Prot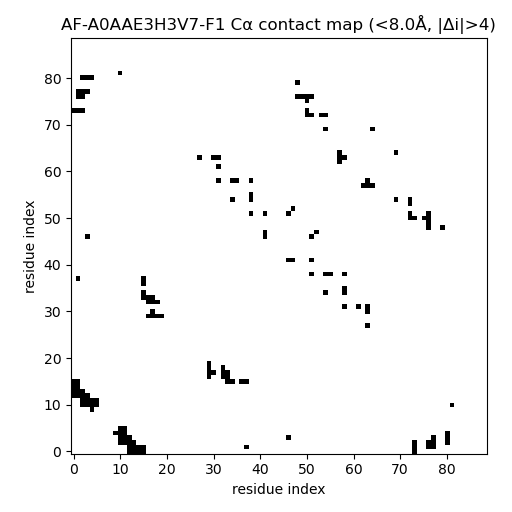ein AF-A0AAE3H3V7-F1 (afdb_monomer)

Sequence (89 aa):
HLTYLNIQNEIWIRHFTSETNDSIANVQGKFAEAAAKAVNYCRQNGLSNSAIAELETYFDTEHYPGLGTVKKLSIKNHLLVLSNFLRNR

Organism: NCBI:txid869394

Solvent-accessible surface area (backbone atoms only — not comparable to full-atom values): 5197 Å² total; per-residue (Å²): 93,46,50,45,69,48,98,83,74,43,86,43,75,47,82,61,69,45,82,81,71,92,59,86,82,55,58,59,60,35,45,51,48,17,43,50,56,47,44,51,50,27,64,77,67,71,58,79,50,81,33,50,54,52,52,42,50,32,53,78,68,75,45,76,77,53,71,69,49,55,52,50,34,32,51,48,30,37,52,51,49,50,52,52,56,63,67,78,104

Secondary structure (DSSP, 8-state):
-EEEE-TTS-EEEE----S--S-SS-HHHHHHHHHHHHHHHHHHTT---HHHHHHHHHHHTT----HHHHHHHHHHHHHHHHHHHHHT-

pLDDT: mean 93.97, std 8.55, range [61.81, 98.75]

Structure (mmCIF, N/CA/C/O backbone):
data_AF-A0AAE3H3V7-F1
#
_entry.id   AF-A0AAE3H3V7-F1
#
loop_
_atom_site.group_PDB
_atom_site.id
_atom_site.type_symbol
_atom_site.label_atom_id
_atom_site.label_alt_id
_atom_site.label_comp_id
_atom_site.label_asym_id
_atom_site.label_entity_id
_atom_site.label_seq_id
_atom_site.pdbx_PDB_ins_code
_atom_site.Cartn_x
_atom_site.Cartn_y
_atom_site.Cartn_z
_atom_site.occupancy
_atom_site.B_iso_or_equiv
_atom_site.auth_seq_id
_atom_site.auth_comp_id
_atom_site.auth_asym_id
_atom_site.auth_atom_id
_atom_site.pdbx_PDB_model_num
ATOM 1 N N . HIS A 1 1 ? 3.020 4.197 3.096 1.00 95.38 1 HIS A N 1
ATOM 2 C CA . HIS A 1 1 ? 2.406 4.172 4.434 1.00 95.38 1 HIS A CA 1
ATOM 3 C C . HIS A 1 1 ? 0.989 3.660 4.281 1.00 95.38 1 HIS A C 1
ATOM 5 O O . HIS A 1 1 ? 0.311 4.066 3.344 1.00 95.38 1 HIS A O 1
ATOM 11 N N . LEU A 1 2 ? 0.557 2.768 5.162 1.00 98.25 2 LEU A N 1
ATOM 12 C CA . LEU A 1 2 ? -0.804 2.251 5.194 1.00 98.25 2 LEU A CA 1
ATOM 13 C C . LEU A 1 2 ? -1.353 2.455 6.603 1.00 98.25 2 LEU A C 1
ATOM 15 O O . LEU A 1 2 ? -0.801 1.918 7.560 1.00 98.25 2 LEU A O 1
ATOM 19 N N . THR A 1 3 ? -2.407 3.252 6.727 1.00 98.62 3 THR A N 1
ATOM 20 C CA . THR A 1 3 ? -3.181 3.399 7.960 1.00 98.62 3 THR A CA 1
ATOM 21 C C . THR A 1 3 ? -4.236 2.299 8.034 1.00 98.62 3 THR A C 1
ATOM 23 O O . THR A 1 3 ? -4.815 1.957 7.004 1.00 98.62 3 THR A O 1
ATOM 26 N N . TYR A 1 4 ? -4.462 1.748 9.224 1.00 98.31 4 TYR A N 1
ATOM 27 C CA . TYR A 1 4 ? -5.467 0.722 9.514 1.00 98.31 4 TYR A CA 1
ATOM 28 C C . TYR A 1 4 ? -5.845 0.768 11.003 1.00 98.31 4 TYR A C 1
ATOM 30 O O . TYR A 1 4 ? -5.148 1.402 11.797 1.00 98.31 4 TYR A O 1
ATOM 38 N N . LEU A 1 5 ? -6.949 0.118 11.375 1.00 96.88 5 LEU A N 1
ATOM 39 C CA . LEU A 1 5 ? -7.317 -0.100 12.775 1.00 96.88 5 LEU A CA 1
ATOM 40 C C . LEU A 1 5 ? -6.752 -1.444 13.232 1.00 96.88 5 LEU A C 1
ATOM 42 O O . LEU A 1 5 ? -6.912 -2.445 12.532 1.00 96.88 5 LEU A O 1
ATOM 46 N N . ASN A 1 6 ? -6.077 -1.468 14.378 1.00 95.12 6 ASN A N 1
ATOM 47 C CA . ASN A 1 6 ? -5.642 -2.723 14.984 1.00 95.12 6 ASN A CA 1
ATOM 48 C C . ASN A 1 6 ? -6.813 -3.429 15.703 1.00 95.12 6 ASN A C 1
ATOM 50 O O . ASN A 1 6 ? -7.926 -2.910 15.793 1.00 95.12 6 ASN A O 1
ATOM 54 N N . ILE A 1 7 ? -6.546 -4.609 16.268 1.00 93.06 7 ILE A N 1
ATOM 55 C CA . ILE A 1 7 ? -7.541 -5.407 17.007 1.00 93.06 7 ILE A CA 1
ATOM 56 C C . ILE A 1 7 ? -8.104 -4.709 18.259 1.00 93.06 7 ILE A C 1
ATOM 58 O O . ILE A 1 7 ? -9.153 -5.101 18.756 1.00 93.06 7 ILE A O 1
ATOM 62 N N . GLN A 1 8 ? -7.418 -3.684 18.768 1.00 94.81 8 GLN A N 1
ATOM 63 C CA . GLN A 1 8 ? -7.820 -2.869 19.918 1.00 94.81 8 GLN A CA 1
ATOM 64 C C . GLN A 1 8 ? -8.521 -1.567 19.492 1.00 94.81 8 GLN A C 1
ATOM 66 O O . GLN A 1 8 ? -8.755 -0.694 20.324 1.00 94.81 8 GLN A O 1
ATOM 71 N N . ASN A 1 9 ? -8.884 -1.435 18.209 1.00 92.25 9 ASN A N 1
ATOM 72 C CA . ASN A 1 9 ? -9.501 -0.240 17.633 1.00 92.25 9 ASN A CA 1
ATOM 73 C C . ASN A 1 9 ? -8.626 1.025 17.766 1.00 92.25 9 ASN A C 1
ATOM 75 O O . ASN A 1 9 ? -9.120 2.143 17.894 1.00 92.25 9 ASN A O 1
ATOM 79 N N . GLU A 1 10 ? -7.309 0.855 17.732 1.00 96.06 10 GLU A N 1
ATOM 80 C CA . GLU A 1 10 ? -6.334 1.938 17.689 1.00 96.06 10 GLU A CA 1
ATOM 81 C C . GLU A 1 10 ? -5.902 2.189 16.244 1.00 96.06 10 GLU A C 1
ATOM 83 O O . GLU A 1 10 ? -5.767 1.264 15.440 1.00 96.06 10 GLU A O 1
ATOM 88 N N . ILE A 1 11 ? -5.624 3.448 15.910 1.00 97.56 11 ILE A N 1
ATOM 89 C CA . ILE A 1 11 ? -5.143 3.823 14.579 1.00 97.56 11 ILE A CA 1
ATOM 90 C C . ILE A 1 11 ? -3.645 3.540 14.490 1.00 97.56 11 ILE A C 1
ATOM 92 O O . ILE A 1 11 ? -2.840 4.174 15.169 1.00 97.56 11 ILE A O 1
ATOM 96 N N . TRP A 1 12 ? -3.269 2.607 13.621 1.00 98.31 12 TRP A N 1
ATOM 97 C CA . TRP A 1 12 ? -1.884 2.219 13.376 1.00 98.31 12 TRP A CA 1
ATOM 98 C C . TRP A 1 12 ? -1.453 2.606 11.963 1.00 98.31 12 TRP A C 1
ATOM 100 O O . TRP A 1 12 ? -2.262 2.674 11.034 1.00 98.31 12 TRP A O 1
ATOM 110 N N . ILE A 1 13 ? -0.152 2.847 11.785 1.00 98.19 13 ILE A N 1
ATOM 111 C CA . ILE A 1 13 ? 0.457 3.100 10.477 1.00 98.19 13 ILE A CA 1
ATOM 112 C C . ILE A 1 13 ? 1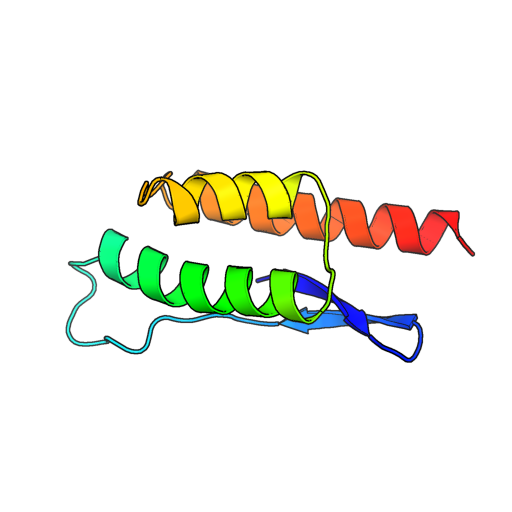.573 2.084 10.256 1.00 98.19 13 ILE A C 1
ATOM 114 O O . ILE A 1 13 ? 2.500 1.977 11.053 1.00 98.19 13 ILE A O 1
ATOM 118 N N . ARG A 1 14 ? 1.500 1.348 9.146 1.00 97.94 14 ARG A N 1
ATOM 119 C CA . ARG A 1 14 ? 2.547 0.423 8.699 1.00 97.94 14 ARG A CA 1
ATOM 120 C C . ARG A 1 14 ? 3.323 1.019 7.530 1.00 97.94 14 ARG A C 1
ATOM 122 O O . ARG A 1 14 ? 2.746 1.595 6.598 1.00 97.94 14 ARG A O 1
ATOM 129 N N . HIS A 1 15 ? 4.645 0.894 7.580 1.00 96.25 15 HIS A N 1
ATOM 130 C CA . HIS A 1 15 ? 5.544 1.311 6.506 1.00 96.25 15 HIS A CA 1
ATOM 131 C C . HIS A 1 15 ? 5.932 0.092 5.670 1.00 96.25 15 HIS A C 1
ATOM 133 O O . HIS A 1 15 ? 6.232 -0.966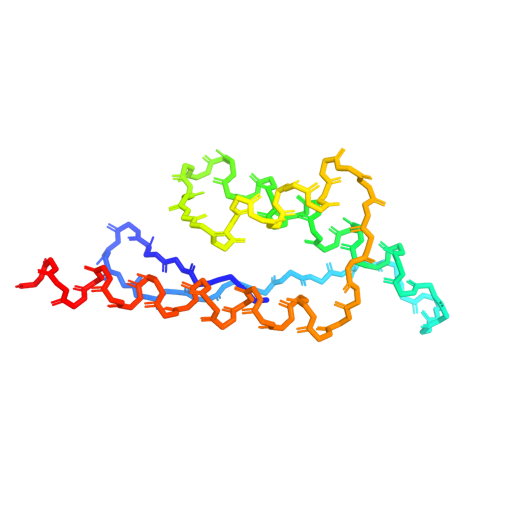 6.216 1.00 96.25 15 HIS A O 1
ATOM 139 N N . PHE A 1 16 ? 5.917 0.255 4.348 1.00 95.69 16 PHE A N 1
ATOM 140 C CA . PHE A 1 16 ? 6.332 -0.765 3.390 1.00 95.69 16 PHE A CA 1
ATOM 141 C C . PHE A 1 16 ? 7.444 -0.180 2.531 1.00 95.69 16 PHE A C 1
ATOM 143 O O . PH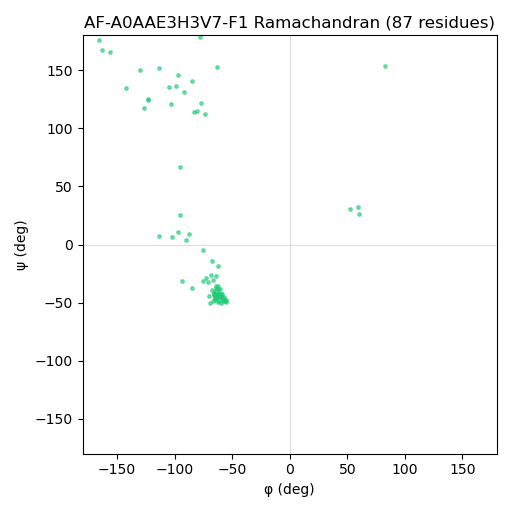E A 1 16 ? 7.273 0.898 1.957 1.00 95.69 16 PHE A O 1
ATOM 150 N N . THR A 1 17 ? 8.573 -0.876 2.480 1.00 92.25 17 THR A N 1
ATOM 151 C CA . THR A 1 17 ? 9.779 -0.474 1.752 1.00 92.25 17 THR A CA 1
ATOM 152 C C . THR A 1 17 ? 10.262 -1.624 0.873 1.00 92.25 17 THR A C 1
ATOM 154 O O . THR A 1 17 ? 10.061 -2.800 1.202 1.00 92.25 17 THR A O 1
ATOM 157 N N . SER A 1 18 ? 10.906 -1.276 -0.240 1.00 89.44 18 SER A N 1
ATOM 158 C CA . SER A 1 18 ? 11.673 -2.220 -1.056 1.00 89.44 18 SER A CA 1
ATOM 159 C C . SER A 1 18 ? 12.853 -2.788 -0.264 1.00 89.44 18 SER A C 1
ATOM 161 O O . SER A 1 18 ? 13.354 -2.137 0.656 1.00 89.44 18 SER A O 1
ATOM 163 N N . GLU A 1 19 ? 13.282 -3.993 -0.614 1.00 82.12 19 GLU A N 1
ATOM 164 C CA . GLU A 1 19 ? 14.507 -4.618 -0.102 1.00 82.12 19 GLU A CA 1
ATOM 165 C C . GLU A 1 19 ? 15.697 -4.353 -1.026 1.00 82.12 19 GLU A C 1
ATOM 167 O O . GLU A 1 19 ? 16.817 -4.182 -0.541 1.00 82.12 19 GLU A O 1
ATOM 172 N N . THR A 1 20 ? 15.468 -4.225 -2.337 1.00 74.38 20 THR A N 1
ATOM 173 C CA . THR A 1 20 ? 16.543 -3.938 -3.290 1.00 74.38 20 THR A CA 1
ATOM 174 C C . THR A 1 20 ? 17.006 -2.483 -3.169 1.00 74.38 20 THR A C 1
ATOM 176 O O . THR A 1 20 ? 16.284 -1.533 -3.490 1.00 74.38 20 THR A O 1
ATOM 179 N N . ASN A 1 21 ? 18.243 -2.301 -2.694 1.00 63.72 21 ASN A N 1
ATOM 180 C CA . ASN A 1 21 ? 18.830 -0.998 -2.359 1.00 63.72 21 ASN A CA 1
ATOM 181 C C . ASN A 1 21 ? 20.013 -0.574 -3.249 1.00 63.72 21 ASN A C 1
ATOM 183 O O . ASN A 1 21 ? 20.596 0.476 -2.995 1.00 63.72 21 ASN A O 1
ATOM 187 N N . ASP A 1 22 ? 20.319 -1.310 -4.321 1.00 61.81 22 ASP A N 1
ATOM 188 C CA . ASP A 1 22 ? 21.561 -1.127 -5.095 1.00 61.81 22 ASP A CA 1
ATOM 189 C C . ASP A 1 22 ? 21.693 0.241 -5.792 1.00 61.81 22 ASP A C 1
ATOM 191 O O . ASP A 1 22 ? 22.800 0.728 -6.007 1.00 61.81 22 ASP A O 1
ATOM 195 N N . SER A 1 23 ? 20.582 0.909 -6.131 1.00 65.12 23 SER A N 1
ATOM 196 C CA . SER A 1 23 ? 20.590 2.311 -6.588 1.00 65.12 23 SER A CA 1
ATOM 197 C C . SER A 1 23 ? 19.200 2.961 -6.526 1.00 65.12 23 SER A C 1
ATOM 199 O O . SER A 1 23 ? 18.184 2.280 -6.370 1.00 65.12 23 SER A O 1
ATOM 201 N N . ILE A 1 24 ? 19.117 4.291 -6.663 1.00 63.53 24 ILE A N 1
ATOM 202 C CA . ILE A 1 24 ? 17.845 5.029 -6.828 1.00 63.53 24 ILE A CA 1
ATOM 203 C C . ILE A 1 24 ? 17.239 4.900 -8.238 1.00 63.53 24 ILE A C 1
ATOM 205 O O . ILE A 1 24 ? 16.140 5.398 -8.464 1.00 63.53 24 ILE A O 1
ATOM 209 N N . ALA A 1 25 ? 17.932 4.249 -9.179 1.00 71.44 25 ALA A N 1
ATOM 210 C CA . ALA A 1 25 ? 17.548 4.239 -10.589 1.00 71.44 25 ALA A CA 1
ATOM 211 C C . ALA A 1 25 ? 16.282 3.409 -10.869 1.00 71.44 25 ALA A C 1
ATOM 213 O O . ALA A 1 25 ? 15.501 3.768 -11.746 1.00 71.44 25 ALA A O 1
ATOM 214 N N . ASN A 1 26 ? 16.040 2.333 -10.108 1.00 83.94 26 ASN A N 1
ATOM 215 C CA . ASN A 1 26 ? 14.909 1.427 -10.339 1.00 83.94 26 ASN A CA 1
ATOM 216 C C . ASN A 1 26 ? 13.684 1.772 -9.471 1.00 83.94 26 ASN A C 1
ATOM 218 O O . ASN A 1 26 ? 13.312 1.030 -8.561 1.00 83.94 26 ASN A O 1
ATOM 222 N N . VAL A 1 27 ? 13.061 2.925 -9.721 1.00 86.69 27 VAL A N 1
ATOM 223 C CA . VAL A 1 27 ? 11.891 3.380 -8.947 1.00 86.69 27 VAL A CA 1
ATOM 224 C C . VAL A 1 27 ? 10.688 2.445 -9.131 1.00 86.69 27 VAL A C 1
ATOM 226 O O . VAL A 1 27 ? 9.976 2.175 -8.163 1.00 86.69 27 VAL A O 1
ATOM 229 N N . GLN A 1 28 ? 10.478 1.919 -10.341 1.00 89.69 28 GLN A N 1
ATOM 230 C CA . GLN A 1 28 ? 9.381 1.002 -10.657 1.00 89.69 28 GLN A CA 1
ATOM 231 C C . GLN A 1 28 ? 9.509 -0.323 -9.897 1.00 89.69 28 GLN A C 1
ATOM 233 O O . GLN A 1 28 ? 8.546 -0.744 -9.261 1.00 89.69 28 GLN A O 1
ATOM 238 N N . GLY A 1 29 ? 10.691 -0.948 -9.899 1.00 90.88 29 GLY A N 1
ATOM 239 C CA . GLY A 1 29 ? 10.928 -2.195 -9.165 1.00 90.88 29 GLY A CA 1
ATOM 240 C C . GLY A 1 29 ? 10.755 -2.017 -7.657 1.00 90.88 29 GLY A C 1
ATOM 241 O O . GLY A 1 29 ? 10.053 -2.791 -7.011 1.00 90.88 29 GLY A O 1
ATOM 242 N N . LYS A 1 30 ? 11.276 -0.913 -7.105 1.00 90.94 30 LYS A N 1
ATOM 243 C CA . LYS A 1 30 ? 11.087 -0.588 -5.684 1.00 90.94 30 LYS A CA 1
ATOM 244 C C . LYS A 1 30 ? 9.621 -0.372 -5.321 1.00 90.94 30 LYS A C 1
ATOM 246 O O . LYS A 1 30 ? 9.187 -0.767 -4.237 1.00 90.94 30 LYS A O 1
ATOM 251 N N . PHE A 1 31 ? 8.854 0.261 -6.211 1.00 93.94 31 PHE A N 1
ATOM 252 C CA . PHE A 1 3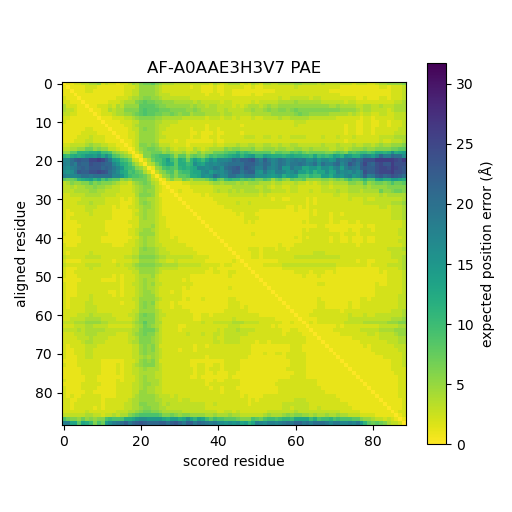1 ? 7.410 0.355 -6.044 1.00 93.94 31 PHE A CA 1
ATOM 253 C C . PHE A 1 31 ? 6.769 -1.030 -6.052 1.00 93.94 31 PHE A C 1
ATOM 255 O O . PHE A 1 31 ? 6.010 -1.310 -5.133 1.00 93.94 31 PHE A O 1
ATOM 262 N N . ALA A 1 32 ? 7.088 -1.886 -7.025 1.00 94.50 32 ALA A N 1
ATOM 263 C CA . ALA A 1 32 ? 6.506 -3.220 -7.137 1.00 94.50 32 ALA A CA 1
ATOM 264 C C . ALA A 1 32 ? 6.736 -4.053 -5.863 1.00 94.50 32 ALA A C 1
ATOM 266 O O . ALA A 1 32 ? 5.785 -4.609 -5.320 1.00 94.50 32 ALA A O 1
ATOM 267 N N . GLU A 1 33 ? 7.953 -4.053 -5.311 1.00 95.44 33 GLU A N 1
ATOM 268 C CA . GLU A 1 33 ? 8.269 -4.740 -4.049 1.00 95.44 33 GLU A CA 1
ATOM 269 C C . GLU A 1 33 ? 7.467 -4.196 -2.860 1.00 95.44 33 GLU A C 1
ATOM 271 O O . GLU A 1 33 ? 6.874 -4.949 -2.082 1.00 95.44 33 GLU A O 1
ATOM 276 N N . ALA A 1 34 ? 7.440 -2.871 -2.695 1.00 96.25 34 ALA A N 1
ATOM 277 C CA . ALA A 1 34 ? 6.721 -2.243 -1.592 1.00 96.25 34 ALA A CA 1
ATOM 278 C C . ALA A 1 34 ? 5.196 -2.414 -1.730 1.00 96.25 34 ALA A C 1
ATOM 280 O O . ALA A 1 34 ? 4.510 -2.650 -0.732 1.00 96.25 34 ALA A O 1
ATOM 281 N N . ALA A 1 35 ? 4.669 -2.317 -2.954 1.00 97.25 35 ALA A N 1
ATOM 282 C CA . ALA A 1 35 ? 3.263 -2.517 -3.280 1.00 97.25 35 ALA A CA 1
ATOM 283 C C . ALA A 1 35 ? 2.847 -3.969 -3.041 1.00 97.25 35 ALA A C 1
ATOM 285 O O . ALA A 1 35 ? 1.828 -4.181 -2.393 1.00 97.25 35 ALA A O 1
ATOM 286 N N . ALA A 1 36 ? 3.666 -4.949 -3.436 1.00 97.94 36 ALA A N 1
ATOM 287 C CA . ALA A 1 36 ? 3.420 -6.365 -3.165 1.00 97.94 36 ALA A CA 1
ATOM 288 C C . ALA A 1 36 ? 3.231 -6.623 -1.666 1.00 97.94 36 ALA A C 1
ATOM 290 O O . ALA A 1 36 ? 2.241 -7.222 -1.247 1.00 97.94 36 ALA A O 1
ATOM 291 N N . LYS A 1 37 ? 4.144 -6.109 -0.830 1.00 98.25 37 LYS A N 1
ATOM 292 C CA . LYS A 1 37 ? 4.048 -6.240 0.634 1.00 98.25 37 LYS A CA 1
ATOM 293 C C . LYS A 1 37 ? 2.785 -5.577 1.185 1.00 98.25 37 LYS A C 1
ATOM 295 O O . LYS A 1 37 ? 2.122 -6.150 2.049 1.00 98.25 37 LYS A O 1
ATOM 300 N N . ALA A 1 38 ? 2.451 -4.384 0.691 1.00 98.25 38 ALA A N 1
ATOM 301 C CA . ALA A 1 38 ? 1.274 -3.642 1.128 1.00 98.25 38 ALA A CA 1
ATOM 302 C C . ALA A 1 38 ? -0.035 -4.345 0.745 1.00 98.25 38 ALA A C 1
ATOM 304 O O . ALA A 1 38 ? -0.899 -4.529 1.598 1.00 98.25 38 ALA A O 1
ATOM 305 N N . VAL A 1 39 ? -0.159 -4.774 -0.511 1.00 98.38 39 VAL A N 1
ATOM 306 C CA . VAL A 1 39 ? -1.338 -5.466 -1.042 1.00 98.38 39 VAL A CA 1
ATOM 307 C C . VAL A 1 39 ? -1.530 -6.816 -0.362 1.00 98.38 39 VAL A C 1
ATOM 309 O O . VAL A 1 39 ? -2.628 -7.109 0.104 1.00 98.38 39 VAL A O 1
ATOM 312 N N . ASN A 1 40 ? -0.465 -7.607 -0.208 1.00 98.50 40 ASN A N 1
ATOM 313 C CA . ASN A 1 40 ? -0.544 -8.882 0.505 1.00 98.50 40 ASN A CA 1
ATOM 314 C C . ASN A 1 40 ? -1.007 -8.690 1.952 1.00 98.50 40 ASN A C 1
ATOM 316 O O . ASN A 1 40 ? -1.871 -9.428 2.420 1.00 98.50 40 ASN A O 1
ATOM 320 N N . TYR A 1 41 ? -0.495 -7.666 2.641 1.00 98.50 41 TYR A N 1
ATOM 321 C CA . TYR A 1 41 ? -0.946 -7.337 3.989 1.00 98.50 41 TYR A CA 1
ATOM 322 C C . TYR A 1 41 ? -2.433 -6.956 4.024 1.00 98.50 41 TYR A C 1
ATOM 324 O O . TYR A 1 41 ? -3.162 -7.455 4.882 1.00 98.50 41 TYR A O 1
ATOM 332 N N . CYS A 1 42 ? -2.902 -6.118 3.092 1.00 98.38 42 CYS A N 1
ATOM 333 C CA . CYS A 1 42 ? -4.317 -5.753 2.998 1.00 98.38 42 CYS A CA 1
ATOM 334 C C . CYS A 1 42 ? -5.207 -6.981 2.779 1.00 98.38 42 CYS A C 1
ATOM 336 O O . CYS A 1 42 ? -6.142 -7.190 3.550 1.00 98.38 42 CYS A O 1
ATOM 338 N N . ARG A 1 43 ? -4.869 -7.827 1.798 1.00 98.12 43 ARG A N 1
ATOM 339 C CA .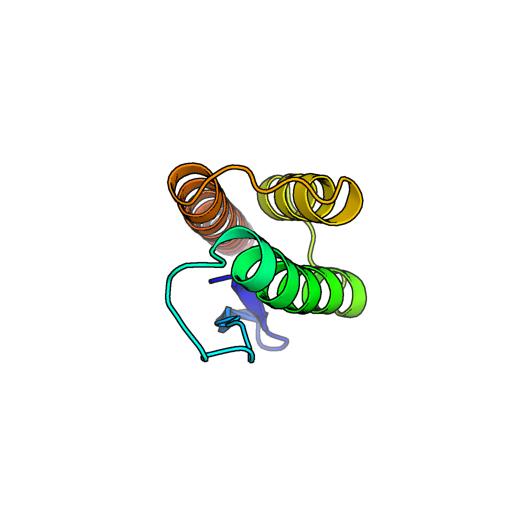 ARG A 1 43 ? -5.612 -9.051 1.462 1.00 98.12 43 ARG A CA 1
ATOM 340 C C . ARG A 1 43 ? -5.685 -10.023 2.639 1.00 98.12 43 ARG A C 1
ATOM 342 O O . ARG A 1 43 ? -6.761 -10.514 2.957 1.00 98.12 43 ARG A O 1
ATOM 349 N N . GLN A 1 44 ? -4.566 -10.254 3.328 1.00 98.12 44 GLN A N 1
ATOM 350 C CA . GLN A 1 44 ? -4.500 -11.163 4.480 1.00 98.12 44 GLN A CA 1
ATOM 351 C C . GLN A 1 44 ? -5.304 -10.673 5.690 1.00 98.12 44 GLN A C 1
ATOM 353 O O . GLN A 1 44 ? -5.800 -11.488 6.461 1.00 98.12 44 GLN A O 1
ATOM 358 N N . ASN A 1 45 ? -5.424 -9.356 5.868 1.00 97.25 45 ASN A N 1
ATOM 359 C CA . ASN A 1 45 ? -6.110 -8.753 7.014 1.00 97.25 45 ASN A CA 1
ATOM 360 C C . ASN A 1 45 ? -7.520 -8.246 6.664 1.00 97.25 45 ASN A C 1
ATOM 362 O O . ASN A 1 45 ? -8.143 -7.578 7.485 1.00 97.25 45 ASN A O 1
ATOM 366 N N . GLY A 1 46 ? -8.017 -8.514 5.450 1.00 96.88 46 GLY A N 1
ATOM 367 C CA . GLY A 1 46 ? -9.325 -8.038 4.993 1.00 96.88 46 GLY A CA 1
ATOM 368 C C . GLY A 1 46 ? -9.461 -6.51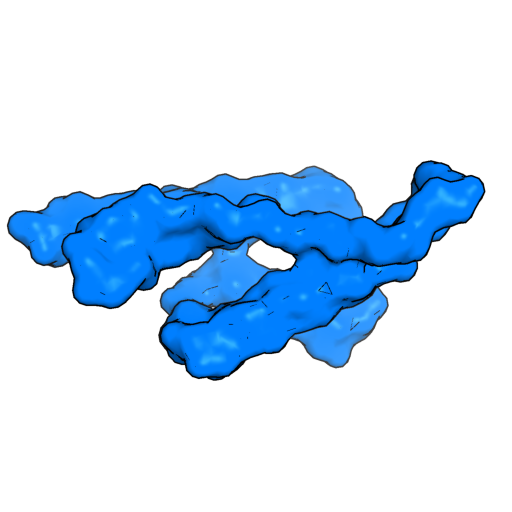0 4.981 1.00 96.88 46 GLY A C 1
ATOM 369 O O . GLY A 1 46 ? -10.563 -5.987 5.138 1.00 96.88 46 GLY A O 1
ATOM 370 N N . LEU A 1 47 ? -8.353 -5.775 4.836 1.00 97.81 47 LEU A N 1
ATOM 371 C CA . LEU A 1 47 ? -8.377 -4.314 4.808 1.00 97.81 47 LEU A CA 1
ATOM 372 C C . LEU A 1 47 ? -8.864 -3.850 3.441 1.00 97.81 47 LEU A C 1
ATOM 374 O O . LEU A 1 47 ? -8.238 -4.149 2.427 1.00 97.81 47 LEU A O 1
ATOM 378 N N . SER A 1 48 ? -9.947 -3.079 3.415 1.00 97.25 48 SER A N 1
ATOM 379 C CA . SER A 1 48 ? -10.520 -2.590 2.167 1.00 97.25 48 SER A CA 1
ATOM 380 C C . SER A 1 48 ? -11.035 -1.166 2.303 1.00 97.25 48 SER A C 1
ATOM 382 O O . SER A 1 48 ? -11.687 -0.800 3.280 1.00 97.25 48 SER A O 1
ATOM 384 N N . ASN A 1 49 ? -10.708 -0.351 1.306 1.00 98.31 49 ASN A N 1
ATOM 385 C CA . ASN A 1 49 ? -11.323 0.935 1.017 1.00 98.31 49 ASN A CA 1
ATOM 386 C C . ASN A 1 49 ? -10.915 1.372 -0.397 1.00 98.31 49 ASN A C 1
ATOM 388 O O . ASN A 1 49 ? -10.083 0.741 -1.051 1.00 98.31 49 ASN A O 1
ATOM 392 N N . SER A 1 50 ? -11.460 2.490 -0.869 1.00 98.56 50 SER A N 1
ATOM 393 C CA . SER A 1 50 ? -11.224 2.948 -2.240 1.00 98.56 50 SER A CA 1
ATOM 394 C C . SER A 1 50 ? -9.783 3.387 -2.539 1.00 98.56 50 SER A C 1
ATOM 396 O O . SER A 1 50 ? -9.456 3.570 -3.703 1.00 98.56 50 SER A O 1
ATOM 398 N N . ALA A 1 51 ? -8.917 3.609 -1.546 1.00 98.62 51 ALA A N 1
ATOM 399 C CA . ALA A 1 51 ? -7.489 3.840 -1.785 1.00 98.62 51 ALA A CA 1
ATOM 400 C C . ALA A 1 51 ? -6.711 2.523 -1.902 1.00 98.62 51 ALA A C 1
ATOM 402 O O . ALA A 1 51 ? -5.798 2.421 -2.717 1.00 98.62 51 ALA A O 1
ATOM 403 N N . ILE A 1 52 ? -7.092 1.522 -1.103 1.00 98.62 52 ILE A N 1
ATOM 404 C CA . ILE A 1 52 ? -6.530 0.170 -1.167 1.00 98.62 52 ILE A CA 1
ATOM 405 C C . ILE A 1 52 ? -6.888 -0.481 -2.506 1.00 98.62 52 ILE A C 1
ATOM 407 O O . ILE A 1 52 ? -5.990 -0.972 -3.171 1.00 98.62 52 ILE A O 1
ATOM 411 N N . ALA A 1 53 ? -8.139 -0.380 -2.962 1.00 98.75 53 ALA A N 1
ATOM 412 C CA . ALA A 1 53 ? -8.560 -0.929 -4.256 1.00 98.75 53 ALA A CA 1
ATOM 413 C C . ALA A 1 53 ? -7.798 -0.314 -5.451 1.00 98.75 53 ALA A C 1
ATOM 415 O O . ALA A 1 53 ? -7.428 -1.015 -6.392 1.00 98.75 53 ALA A O 1
ATOM 416 N N . GLU A 1 54 ? -7.512 0.995 -5.414 1.00 98.50 54 GLU A N 1
ATOM 417 C CA . GLU A 1 54 ? -6.653 1.641 -6.419 1.00 98.50 54 GLU A CA 1
ATOM 418 C C . GLU A 1 54 ? -5.205 1.126 -6.341 1.00 98.50 54 GLU A C 1
ATOM 420 O O . GLU A 1 54 ? -4.590 0.868 -7.374 1.00 98.50 54 GLU A O 1
ATOM 425 N N . LEU A 1 55 ? -4.656 0.941 -5.133 1.00 98.50 55 LEU A N 1
ATOM 426 C CA . LEU A 1 55 ? -3.317 0.369 -4.950 1.00 98.50 55 LEU A CA 1
ATOM 427 C C . LEU A 1 55 ? -3.236 -1.070 -5.480 1.00 98.50 55 LEU A C 1
ATOM 429 O O . LEU A 1 55 ? -2.270 -1.402 -6.160 1.00 98.50 55 LEU A O 1
ATOM 433 N N . GLU A 1 56 ? -4.240 -1.897 -5.185 1.00 98.56 56 GLU A N 1
ATOM 434 C CA . GLU A 1 56 ? -4.368 -3.261 -5.708 1.00 98.56 56 GLU A CA 1
ATOM 435 C C . GLU A 1 56 ? -4.434 -3.256 -7.230 1.00 98.56 56 GLU A C 1
ATOM 437 O O . GLU A 1 56 ? -3.688 -3.990 -7.861 1.00 98.56 56 GLU A O 1
ATOM 442 N N . THR A 1 57 ? -5.218 -2.354 -7.826 1.00 98.44 57 THR A N 1
ATOM 443 C CA . THR A 1 57 ? -5.290 -2.211 -9.287 1.00 98.44 57 THR A CA 1
ATOM 444 C C . THR A 1 57 ? -3.917 -1.908 -9.889 1.00 98.44 57 THR A C 1
ATOM 446 O O . THR A 1 57 ? -3.517 -2.549 -10.857 1.00 98.44 57 THR A O 1
ATOM 449 N N . TYR A 1 58 ? -3.166 -0.959 -9.322 1.00 98.19 58 TYR A N 1
ATOM 450 C CA . TYR A 1 58 ? -1.817 -0.644 -9.806 1.00 98.19 58 TYR A CA 1
ATOM 451 C C . TYR A 1 58 ? -0.837 -1.804 -9.634 1.00 98.19 58 TYR A C 1
ATOM 453 O O . TYR A 1 58 ? 0.017 -2.013 -10.489 1.00 98.19 58 TYR A O 1
ATOM 461 N N . PHE A 1 59 ? -0.962 -2.564 -8.549 1.00 97.88 59 PHE A N 1
ATOM 462 C CA . PHE A 1 59 ? -0.145 -3.749 -8.323 1.00 97.88 59 PHE A CA 1
ATOM 463 C C . PHE A 1 59 ? -0.486 -4.881 -9.303 1.00 97.88 59 PHE A C 1
ATOM 465 O O . PHE A 1 59 ? 0.410 -5.392 -9.966 1.00 97.88 59 PHE A O 1
ATOM 472 N N . ASP A 1 60 ? -1.767 -5.224 -9.444 1.00 97.88 60 ASP A N 1
ATOM 473 C CA . ASP A 1 60 ? -2.243 -6.337 -10.274 1.00 97.88 60 ASP A CA 1
ATOM 474 C C . ASP A 1 60 ? -2.051 -6.077 -11.775 1.00 97.88 60 ASP A C 1
ATOM 476 O O . ASP A 1 60 ? -1.919 -7.013 -12.559 1.00 97.88 60 ASP A O 1
ATOM 480 N N . THR A 1 61 ? -2.022 -4.806 -12.183 1.00 97.62 61 THR A N 1
ATOM 481 C CA . THR A 1 61 ? -1.711 -4.394 -13.564 1.00 97.62 61 THR A CA 1
ATOM 482 C C . THR A 1 61 ? -0.220 -4.142 -13.795 1.00 97.62 61 THR A C 1
ATOM 484 O O . THR A 1 61 ? 0.154 -3.687 -14.874 1.00 97.62 61 THR A O 1
ATOM 487 N N . GLU A 1 62 ? 0.623 -4.393 -12.786 1.00 96.25 62 GLU A N 1
ATOM 488 C CA . GLU A 1 62 ? 2.072 -4.145 -12.806 1.00 96.25 62 GLU A CA 1
ATOM 489 C C . GLU A 1 62 ? 2.435 -2.707 -13.231 1.00 96.25 62 GLU A C 1
ATOM 491 O O . GLU A 1 62 ? 3.486 -2.431 -13.813 1.00 96.25 62 GLU A O 1
ATOM 496 N N . HIS A 1 63 ? 1.554 -1.751 -12.929 1.00 95.50 63 HIS A N 1
ATOM 497 C CA . HIS A 1 63 ? 1.669 -0.374 -13.375 1.00 95.50 63 HIS A CA 1
ATOM 498 C C . HIS A 1 63 ? 2.165 0.533 -12.251 1.00 95.50 63 HIS A C 1
ATOM 500 O O . HIS A 1 63 ? 1.503 0.706 -11.229 1.00 95.50 63 HIS A O 1
ATOM 506 N N . TYR A 1 64 ? 3.303 1.197 -12.464 1.00 96.06 64 TYR A N 1
ATOM 507 C CA . TYR A 1 64 ? 3.771 2.242 -11.557 1.00 96.06 64 TYR A CA 1
ATOM 508 C C . TYR A 1 64 ? 3.096 3.589 -11.869 1.00 96.06 64 TYR A C 1
ATOM 510 O O . TYR A 1 64 ? 3.410 4.199 -12.893 1.00 96.06 64 TYR A O 1
ATOM 518 N N . PRO A 1 65 ? 2.257 4.136 -10.969 1.00 95.88 65 PRO A N 1
ATOM 519 C CA . PRO A 1 65 ? 1.478 5.341 -11.257 1.00 95.88 65 PRO A CA 1
ATOM 520 C C . PRO A 1 65 ? 2.215 6.656 -10.954 1.00 95.88 65 PRO A C 1
ATOM 522 O O . PRO A 1 65 ? 1.600 7.726 -10.912 1.00 95.88 65 PRO A O 1
ATOM 525 N N . GLY A 1 66 ? 3.515 6.592 -10.655 1.00 96.50 66 GLY A N 1
ATOM 526 C CA . GLY A 1 66 ? 4.299 7.735 -10.194 1.00 96.50 66 GLY A CA 1
ATOM 527 C C . GLY A 1 66 ? 4.167 8.021 -8.691 1.00 96.50 66 GLY A C 1
ATOM 528 O O . GLY A 1 66 ? 3.157 7.738 -8.042 1.00 96.50 66 GLY A O 1
ATOM 529 N N . LEU A 1 67 ? 5.206 8.633 -8.112 1.00 94.12 67 LEU A N 1
ATOM 530 C CA . LEU A 1 67 ? 5.312 8.875 -6.667 1.00 94.12 67 LEU A CA 1
ATOM 531 C C . LEU A 1 67 ? 4.196 9.784 -6.129 1.00 94.12 67 LEU A C 1
ATOM 533 O O . LEU A 1 67 ? 3.727 9.585 -5.008 1.00 94.12 67 LEU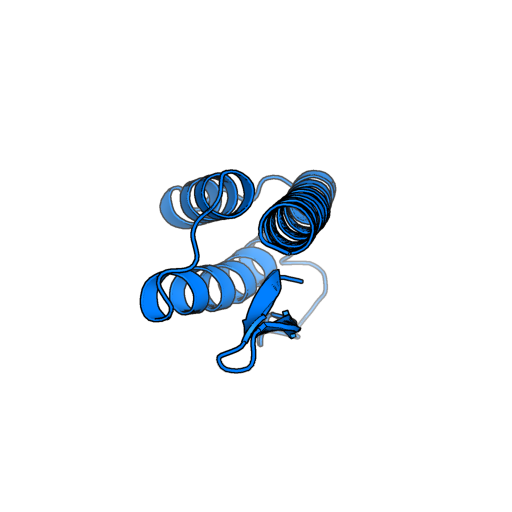 A O 1
ATOM 537 N N . GLY A 1 68 ? 3.765 10.769 -6.923 1.00 97.19 68 GLY A N 1
ATOM 538 C CA . GLY A 1 68 ? 2.659 11.660 -6.564 1.00 97.19 68 GLY A CA 1
ATOM 539 C C . GLY A 1 68 ? 1.366 10.885 -6.313 1.00 97.19 68 GLY A C 1
ATOM 540 O O . GLY A 1 68 ? 0.726 11.071 -5.277 1.00 97.19 68 GLY A O 1
ATOM 541 N N . THR A 1 69 ? 1.038 9.943 -7.198 1.00 97.94 69 THR A N 1
ATOM 542 C CA . THR A 1 69 ? -0.140 9.081 -7.058 1.00 97.94 69 THR A CA 1
ATOM 543 C C . THR A 1 69 ? -0.017 8.155 -5.852 1.00 97.94 69 THR A C 1
ATOM 545 O O . THR A 1 69 ? -0.950 8.061 -5.060 1.00 97.94 69 THR A O 1
ATOM 548 N N . VAL A 1 70 ? 1.153 7.550 -5.622 1.00 97.12 70 VAL A N 1
ATOM 549 C CA . VAL A 1 70 ? 1.387 6.709 -4.432 1.00 97.12 70 VAL A CA 1
ATOM 550 C C . VAL A 1 70 ? 1.171 7.498 -3.132 1.00 97.12 70 VAL A C 1
ATOM 552 O O . VAL A 1 70 ? 0.521 7.015 -2.202 1.00 97.12 70 VAL A O 1
ATOM 555 N N . LYS A 1 71 ? 1.659 8.744 -3.061 1.00 97.25 71 LYS A N 1
ATOM 556 C CA . LYS A 1 71 ? 1.424 9.629 -1.906 1.00 97.25 71 LYS A CA 1
ATOM 557 C C . LYS A 1 71 ? -0.051 10.014 -1.766 1.00 97.25 71 LYS A C 1
ATOM 559 O O . LYS A 1 71 ? -0.573 9.976 -0.652 1.00 97.25 71 LYS A O 1
ATOM 564 N N . LYS A 1 72 ? -0.733 10.322 -2.876 1.00 98.50 72 LYS A N 1
ATOM 565 C CA . LYS A 1 72 ? -2.183 10.576 -2.903 1.00 98.50 72 LYS A CA 1
ATOM 566 C C . LYS A 1 72 ? -2.953 9.394 -2.308 1.00 98.50 72 LYS A C 1
ATOM 568 O O . LYS A 1 72 ? -3.791 9.612 -1.439 1.00 98.50 72 LYS A O 1
ATOM 573 N N . LEU A 1 73 ? -2.648 8.161 -2.717 1.00 98.50 73 LEU A N 1
ATOM 574 C CA . LEU A 1 73 ? -3.294 6.957 -2.181 1.00 98.50 73 LEU A CA 1
ATOM 575 C C . LEU A 1 73 ? -3.044 6.788 -0.681 1.00 98.50 73 LEU A C 1
ATOM 577 O O . LEU A 1 73 ? -3.971 6.491 0.067 1.00 98.50 73 LEU A O 1
ATOM 581 N N . SER A 1 74 ? -1.819 7.047 -0.221 1.00 98.44 74 SER A N 1
ATOM 582 C CA . SER A 1 74 ? -1.479 6.997 1.204 1.00 98.44 74 SER A CA 1
ATOM 583 C C . SER A 1 74 ? -2.325 7.966 2.040 1.00 98.44 74 SER A C 1
ATOM 585 O O . SER A 1 74 ? -2.822 7.583 3.098 1.00 98.44 74 SER A O 1
ATOM 587 N N . ILE A 1 75 ? -2.501 9.206 1.574 1.00 98.69 75 ILE A N 1
ATOM 588 C CA . ILE A 1 75 ? -3.315 10.225 2.256 1.00 98.69 75 ILE A CA 1
ATOM 589 C C . ILE A 1 75 ? -4.801 9.859 2.177 1.00 98.69 75 ILE A C 1
ATOM 591 O O . ILE A 1 75 ? -5.502 9.916 3.184 1.00 98.69 75 ILE A O 1
ATOM 595 N N . LYS A 1 76 ? -5.277 9.424 1.003 1.00 98.69 76 LYS A N 1
ATOM 596 C CA . LYS A 1 76 ? -6.661 8.979 0.794 1.00 98.69 76 LYS A CA 1
ATOM 597 C C . LYS A 1 76 ? -7.026 7.845 1.756 1.00 98.69 76 LYS A C 1
ATOM 599 O O . LYS A 1 76 ? -8.052 7.927 2.423 1.00 98.69 76 LYS A O 1
ATOM 604 N N . ASN A 1 77 ? -6.166 6.834 1.879 1.00 98.75 77 ASN A N 1
ATOM 605 C CA . ASN A 1 77 ? -6.340 5.741 2.834 1.00 98.75 77 ASN A CA 1
ATOM 606 C C . ASN A 1 77 ? -6.423 6.259 4.279 1.00 98.75 77 ASN A C 1
ATOM 608 O O . ASN A 1 77 ? -7.346 5.909 5.009 1.00 98.75 77 ASN A O 1
ATOM 612 N N . HIS A 1 78 ? -5.491 7.131 4.675 1.00 98.62 78 HIS A N 1
ATOM 613 C CA . HIS A 1 78 ? -5.464 7.713 6.017 1.00 98.62 78 HIS A CA 1
ATOM 614 C C . HIS A 1 78 ? -6.777 8.429 6.365 1.00 98.62 78 HIS A C 1
ATOM 616 O O . HIS A 1 78 ? -7.378 8.150 7.401 1.00 98.62 78 HIS A O 1
ATOM 622 N N . LEU A 1 79 ? -7.269 9.286 5.466 1.00 98.62 79 LEU A N 1
ATOM 623 C CA . LEU A 1 79 ? -8.524 10.017 5.655 1.00 98.62 79 LEU A CA 1
ATOM 624 C C . LEU A 1 79 ? -9.743 9.089 5.733 1.00 98.62 79 LEU A C 1
ATOM 626 O O . LEU A 1 79 ? -10.635 9.331 6.544 1.00 98.62 79 LEU A O 1
ATOM 630 N N . LEU A 1 80 ? -9.785 8.024 4.925 1.00 98.44 80 LEU A N 1
ATOM 631 C CA . LEU A 1 80 ? -10.882 7.051 4.946 1.00 98.44 80 LEU A CA 1
ATOM 632 C C . LEU A 1 80 ? -10.933 6.288 6.273 1.00 98.44 80 LEU A C 1
ATOM 634 O O . LEU A 1 80 ? -12.006 6.168 6.863 1.00 98.44 80 LEU A O 1
ATOM 638 N N . VAL A 1 81 ? -9.781 5.830 6.772 1.00 98.31 81 VAL A N 1
ATOM 639 C CA . VAL A 1 81 ? -9.701 5.135 8.066 1.00 98.31 81 VAL A CA 1
ATOM 640 C C . VAL A 1 81 ? -10.090 6.068 9.211 1.00 98.31 81 VAL A C 1
ATOM 642 O O . VAL A 1 81 ? -10.914 5.689 10.041 1.00 98.31 81 VAL A O 1
ATOM 645 N N . LEU A 1 82 ? -9.571 7.302 9.233 1.00 97.94 82 LEU A N 1
ATOM 646 C CA . LEU A 1 82 ? -9.931 8.292 10.252 1.00 97.94 82 LEU A CA 1
ATOM 647 C C . LEU A 1 82 ? -11.418 8.651 10.217 1.00 97.94 82 LEU A C 1
ATOM 649 O O . LEU A 1 82 ? -12.059 8.707 11.264 1.00 97.94 82 LEU A O 1
ATOM 653 N N . SER A 1 83 ? -11.984 8.878 9.028 1.00 97.81 83 SER A N 1
ATOM 654 C CA . SER A 1 83 ? -13.407 9.199 8.900 1.00 97.81 83 SER A CA 1
ATOM 655 C C . SER A 1 83 ? -14.283 8.056 9.404 1.00 97.81 83 SER A C 1
ATOM 657 O O . SER A 1 83 ? -15.233 8.312 10.138 1.00 97.81 83 SER A O 1
ATOM 659 N N . ASN A 1 84 ? -13.951 6.807 9.063 1.00 96.00 84 ASN A N 1
ATOM 660 C CA . ASN A 1 84 ? -14.672 5.640 9.561 1.00 96.00 84 ASN A CA 1
ATOM 661 C C . ASN A 1 84 ? -14.559 5.508 11.088 1.00 96.00 84 ASN A C 1
ATOM 663 O O . ASN A 1 84 ? -15.556 5.292 11.768 1.00 96.00 84 ASN A O 1
ATOM 667 N N . PHE A 1 85 ? -13.358 5.699 11.635 1.00 96.31 85 PHE A N 1
ATOM 668 C CA . PHE A 1 85 ? -13.119 5.643 13.074 1.00 96.31 85 PHE A CA 1
ATOM 669 C C . PHE A 1 85 ? -13.919 6.695 13.854 1.00 96.31 85 PHE A C 1
ATOM 671 O O . PHE A 1 85 ? -14.507 6.376 14.880 1.00 96.31 85 PHE A O 1
ATOM 678 N N . LEU A 1 86 ? -13.973 7.938 13.365 1.00 96.31 86 LEU A N 1
ATOM 679 C CA . LEU A 1 86 ? -14.709 9.024 14.019 1.00 96.31 86 LEU A CA 1
ATOM 6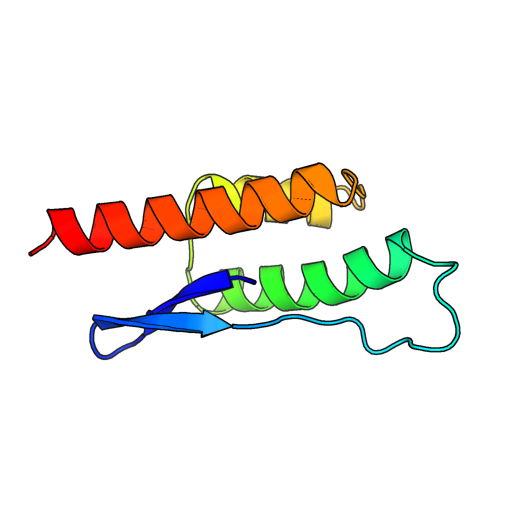80 C C . LEU A 1 86 ? -16.233 8.893 13.883 1.00 96.31 86 LEU A C 1
ATOM 682 O O . LEU A 1 86 ? -16.948 9.377 14.751 1.00 96.31 86 LEU A O 1
ATOM 686 N N . ARG A 1 87 ? -16.735 8.272 12.806 1.00 94.56 87 ARG A N 1
ATOM 687 C CA . ARG A 1 87 ? -18.178 8.046 12.598 1.00 94.56 87 ARG A CA 1
ATOM 688 C C . ARG A 1 87 ? -18.743 6.919 13.459 1.00 94.56 87 ARG A C 1
ATOM 690 O O . ARG A 1 87 ? -19.912 6.979 13.808 1.00 94.56 87 ARG A O 1
ATOM 697 N N . ASN A 1 88 ? -17.934 5.906 13.763 1.00 85.69 88 ASN A N 1
ATOM 698 C CA . ASN A 1 88 ? -18.346 4.729 14.536 1.00 85.69 88 ASN A CA 1
ATOM 699 C C . ASN A 1 88 ? -18.009 4.861 16.034 1.00 85.69 88 ASN A C 1
ATOM 701 O O . ASN A 1 88 ? -17.784 3.855 16.708 1.00 85.69 88 ASN A O 1
ATOM 705 N N . ARG A 1 89 ? -17.915 6.099 16.524 1.00 70.94 89 ARG A N 1
ATOM 706 C CA . ARG A 1 89 ? -17.723 6.448 17.933 1.00 70.94 89 ARG A CA 1
ATOM 707 C C . ARG A 1 89 ? -19.006 6.980 18.546 1.00 70.94 89 ARG A C 1
ATOM 709 O O . ARG A 1 89 ? -19.801 7.587 17.796 1.00 70.94 89 ARG A O 1
#

Nearest PDB structures (foldseek):
  5z2c-assembly4_D  TM=4.147E-01  e=1.972E+00  Homo sapiens

Foldseek 3Di:
DAWDQDPVRDIDDDFFWAPDPPDPPCPLVGLLRRLVVVLVVCVVVVNDDPLSVVSVVCNVVSHDPDPVSVVVSRVVNVVVRVVVSVVVD

Radius of gyration: 13.53 Å; Cα contacts (8 Å, |Δi|>4): 82; chains: 1; bounding box: 40×23×34 Å

Mean predicted aligned error: 3.47 Å

InterPro domains:
  IPR047727 Uncharacterised protein Sce7725-like [NF033831] (1-86)